Protein AF-A0A5D2DQH9-F1 (afdb_monomer)

Nearest PDB structures (foldseek):
  6ezn-assembly1_H  TM=4.358E-01  e=4.712E+00  Saccharomyces cerevisiae S288C

Sequence (67 aa):
MLNFPAVDMKEKKTISPLRRILVNCTAQANEYGACVAAKVPEVERDMCLKEFLALKTCMQNTLRGKV

InterPro domains:
  IPR034595 NADH dehydrogenase [ubiquinone] 1 alpha subcomplex assembly factor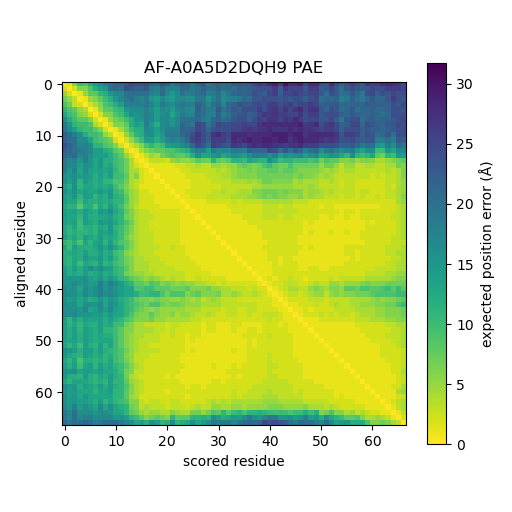 8 [PTHR34561] (9-66)

Mean predicted aligned error: 8.18 Å

Structure (mmCIF, N/CA/C/O backbone):
data_AF-A0A5D2DQH9-F1
#
_entry.id   AF-A0A5D2DQH9-F1
#
loop_
_atom_site.group_PDB
_atom_site.id
_atom_site.type_symbol
_atom_site.label_atom_id
_atom_site.label_alt_id
_atom_site.label_comp_id
_atom_site.label_asym_id
_atom_site.label_entity_id
_atom_site.label_seq_id
_atom_site.pdbx_PDB_ins_code
_atom_site.Cartn_x
_atom_site.Cartn_y
_atom_site.Cartn_z
_atom_site.occupancy
_atom_site.B_iso_or_equiv
_atom_site.auth_seq_id
_atom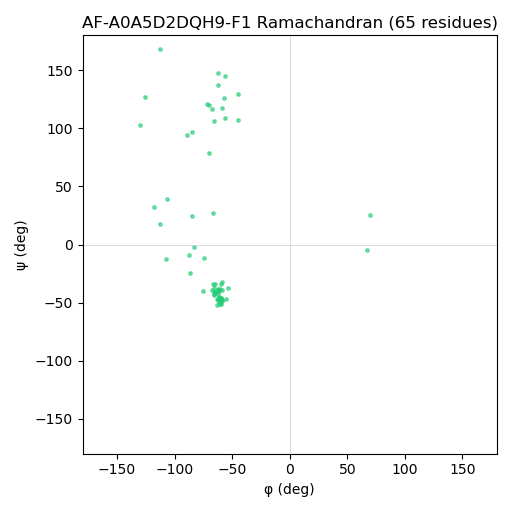_site.auth_comp_id
_atom_site.auth_asym_id
_atom_site.auth_atom_id
_atom_site.pdbx_PDB_model_num
ATOM 1 N N .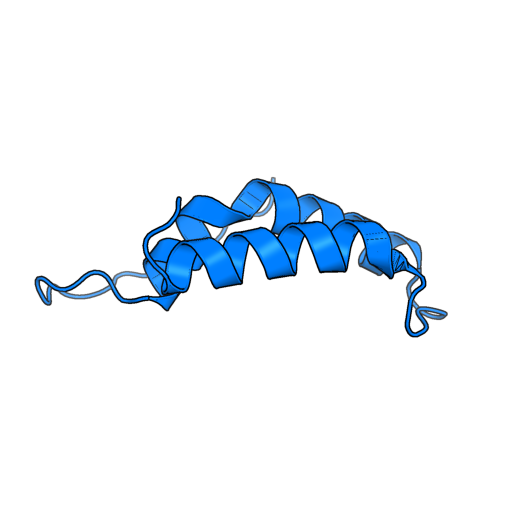 MET A 1 1 ? 1.725 -18.490 -3.627 1.00 34.75 1 MET A N 1
ATOM 2 C CA . MET A 1 1 ? 1.162 -17.935 -2.376 1.00 34.75 1 MET A CA 1
ATOM 3 C C . MET A 1 1 ? 2.293 -17.908 -1.363 1.00 34.75 1 MET A C 1
ATOM 5 O O . MET A 1 1 ? 2.820 -18.971 -1.063 1.00 34.75 1 MET A O 1
ATOM 9 N N . LEU A 1 2 ? 2.774 -16.732 -0.954 1.00 42.22 2 LEU A N 1
ATOM 10 C CA . LEU A 1 2 ? 3.900 -16.649 -0.018 1.00 42.22 2 LEU A CA 1
ATOM 11 C C . LEU A 1 2 ? 3.455 -17.173 1.353 1.00 42.22 2 LEU A C 1
ATOM 13 O O . LEU A 1 2 ? 2.532 -16.635 1.958 1.00 42.22 2 LEU A O 1
ATOM 17 N N . ASN A 1 3 ? 4.087 -18.259 1.794 1.00 39.75 3 ASN A N 1
ATOM 18 C CA . ASN A 1 3 ? 3.804 -18.929 3.055 1.00 39.75 3 ASN A CA 1
ATOM 19 C C . ASN A 1 3 ? 4.600 -18.226 4.163 1.00 39.75 3 ASN A C 1
ATOM 21 O O . ASN A 1 3 ? 5.798 -18.461 4.315 1.00 39.75 3 ASN A O 1
ATOM 25 N N . PHE A 1 4 ? 3.958 -17.305 4.885 1.00 49.22 4 PHE A N 1
ATOM 26 C CA . PHE A 1 4 ? 4.557 -16.706 6.075 1.00 49.22 4 PHE A CA 1
ATOM 27 C C . PHE A 1 4 ? 4.573 -17.761 7.189 1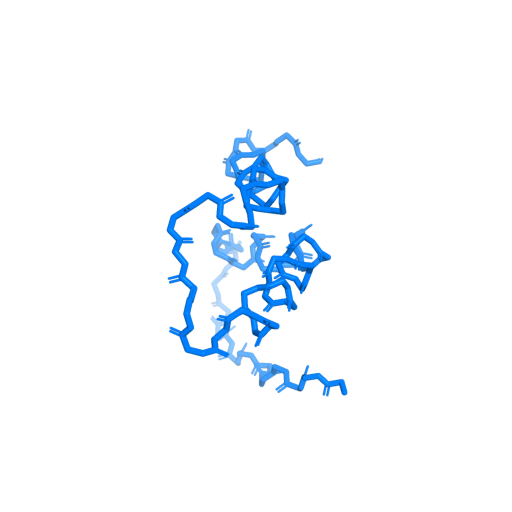.00 49.22 4 PHE A C 1
ATOM 29 O O . PHE A 1 4 ? 3.500 -18.251 7.548 1.00 49.22 4 PHE A O 1
ATOM 36 N N . PRO A 1 5 ? 5.744 -18.125 7.749 1.00 47.38 5 PRO A N 1
ATOM 37 C CA . PRO A 1 5 ? 5.791 -19.044 8.876 1.00 47.38 5 PRO A CA 1
ATOM 38 C C . PRO A 1 5 ? 4.953 -18.458 10.014 1.00 47.38 5 PRO A C 1
ATOM 40 O O . PRO A 1 5 ? 5.135 -17.300 10.401 1.00 47.38 5 PRO A O 1
ATOM 43 N N . ALA A 1 6 ? 4.004 -19.250 10.518 1.00 50.25 6 ALA A N 1
ATOM 44 C CA . ALA A 1 6 ? 3.230 -18.902 11.695 1.00 50.25 6 ALA A CA 1
ATOM 45 C C . ALA A 1 6 ? 4.216 -18.642 12.840 1.00 50.25 6 ALA A C 1
ATOM 47 O O . ALA A 1 6 ? 4.899 -19.545 13.313 1.00 50.25 6 ALA A O 1
ATOM 48 N N . VAL A 1 7 ? 4.352 -17.373 13.222 1.00 55.53 7 VAL A N 1
ATOM 49 C CA . VAL A 1 7 ? 5.223 -16.960 14.319 1.00 55.53 7 VAL A CA 1
ATOM 50 C C . VAL A 1 7 ? 4.631 -17.556 15.594 1.00 55.53 7 VAL A C 1
ATOM 52 O O . VAL A 1 7 ? 3.576 -17.107 16.053 1.00 55.53 7 VAL A O 1
ATOM 55 N N . ASP A 1 8 ? 5.279 -18.590 16.128 1.00 52.53 8 ASP A N 1
ATOM 56 C CA . ASP A 1 8 ? 4.900 -19.270 17.367 1.00 52.53 8 ASP A CA 1
ATOM 57 C C . ASP A 1 8 ? 5.185 -18.332 18.555 1.00 52.53 8 ASP A C 1
ATOM 59 O O . ASP A 1 8 ? 6.235 -18.341 19.200 1.00 52.53 8 ASP A O 1
ATOM 63 N N . MET A 1 9 ? 4.275 -17.376 18.750 1.00 58.34 9 MET A N 1
ATOM 64 C CA . MET A 1 9 ? 4.393 -16.320 19.745 1.00 58.34 9 MET A CA 1
ATOM 65 C C . MET A 1 9 ? 3.776 -16.812 21.052 1.00 58.34 9 MET A C 1
ATOM 67 O O . MET A 1 9 ? 2.567 -16.691 21.259 1.00 58.34 9 MET A O 1
ATOM 71 N N . LYS A 1 10 ? 4.630 -17.357 21.928 1.00 51.81 10 LYS A N 1
ATOM 72 C CA . LYS A 1 10 ? 4.295 -17.721 23.311 1.00 51.81 10 LYS A CA 1
ATOM 73 C C . LYS A 1 10 ? 3.498 -16.607 23.998 1.00 51.81 10 LYS A C 1
ATOM 75 O O . LYS A 1 10 ? 3.872 -15.434 23.989 1.00 51.81 10 LYS A O 1
ATOM 80 N N . GLU A 1 11 ? 2.388 -17.035 24.581 1.00 55.19 11 GLU A N 1
ATOM 81 C CA . GLU A 1 11 ? 1.309 -16.268 25.186 1.00 55.19 11 GLU A CA 1
ATOM 82 C C . GLU A 1 11 ? 1.790 -15.120 26.097 1.00 55.19 11 GLU A C 1
ATOM 84 O O . GLU A 1 11 ? 2.249 -15.312 27.220 1.00 55.19 11 GLU A O 1
ATOM 89 N N . LYS A 1 12 ? 1.636 -13.884 25.612 1.00 51.41 12 LYS A N 1
ATOM 90 C CA . LYS A 1 12 ? 1.377 -12.707 26.447 1.00 51.41 12 LYS A CA 1
ATOM 91 C C . LYS A 1 12 ? 0.122 -12.057 25.880 1.00 51.41 12 LYS A C 1
ATOM 93 O O . LYS A 1 12 ? 0.050 -11.807 24.679 1.00 51.41 12 LYS A O 1
ATOM 98 N N . LYS A 1 13 ? -0.873 -11.816 26.736 1.00 57.66 13 LYS A N 1
ATOM 99 C CA . LYS A 1 13 ? -2.263 -11.404 26.435 1.00 57.66 13 LYS A CA 1
ATOM 100 C C . LYS A 1 13 ? -2.411 -9.997 25.815 1.00 57.66 13 LYS A C 1
ATOM 102 O O . LYS A 1 13 ? -3.450 -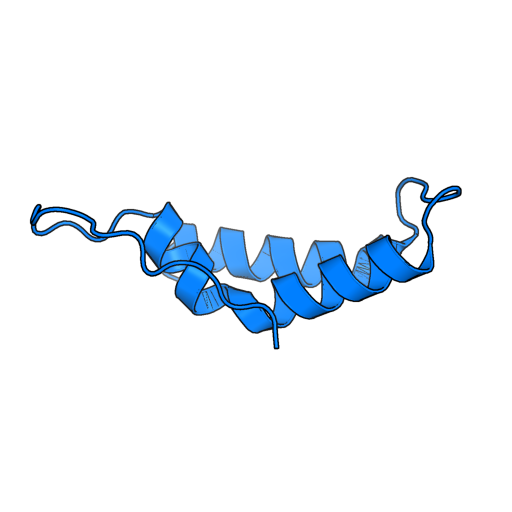9.359 25.951 1.00 57.66 13 LYS A O 1
ATOM 107 N N . THR A 1 14 ? -1.384 -9.518 25.117 1.00 59.75 14 THR A N 1
ATOM 108 C CA . THR A 1 14 ? -1.321 -8.214 24.463 1.00 59.75 14 THR A CA 1
ATOM 109 C C . THR A 1 14 ? -0.856 -8.432 23.029 1.00 59.75 14 THR A C 1
ATOM 111 O O . THR A 1 14 ? 0.320 -8.680 22.770 1.00 59.75 14 THR A O 1
ATOM 114 N N . ILE A 1 15 ? -1.789 -8.369 22.078 1.00 70.94 15 ILE A N 1
ATOM 115 C CA . ILE A 1 15 ? -1.463 -8.412 20.649 1.00 70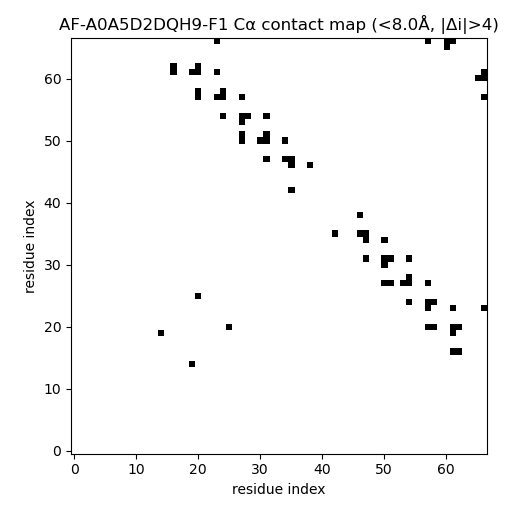.94 15 ILE A CA 1
ATOM 116 C C . ILE A 1 15 ? -0.531 -7.234 20.354 1.00 70.94 15 ILE A C 1
ATOM 118 O O . ILE A 1 15 ? -0.927 -6.080 20.531 1.00 70.94 15 ILE A O 1
ATOM 122 N N . SER A 1 16 ? 0.698 -7.524 19.919 1.00 85.00 16 SER A N 1
ATOM 123 C CA . SER A 1 16 ? 1.668 -6.477 19.613 1.00 85.00 16 SER A CA 1
ATOM 124 C C . SER A 1 16 ? 1.162 -5.590 18.464 1.00 85.00 16 SER A C 1
ATOM 126 O O . SER A 1 16 ? 0.484 -6.085 17.556 1.00 85.00 16 SER A O 1
ATOM 128 N N . PRO A 1 17 ? 1.502 -4.288 18.455 1.00 83.25 17 PRO A N 1
ATOM 129 C CA . PRO A 1 17 ? 1.146 -3.388 17.356 1.00 83.25 17 PRO A CA 1
ATOM 130 C C . PRO A 1 17 ? 1.594 -3.923 15.990 1.00 83.25 17 PRO A C 1
ATOM 132 O O . PRO A 1 17 ? 0.849 -3.842 15.018 1.00 83.25 17 PRO A O 1
ATOM 135 N N . LEU A 1 18 ? 2.766 -4.566 15.946 1.00 84.31 18 LEU A N 1
ATOM 136 C CA . LEU A 1 18 ? 3.289 -5.253 14.764 1.00 84.31 18 LEU A CA 1
ATOM 137 C C . LEU A 1 18 ? 2.355 -6.366 14.280 1.00 84.31 18 LEU A C 1
ATOM 139 O O . LEU A 1 18 ? 2.037 -6.416 13.096 1.00 84.31 18 LEU A O 1
ATOM 143 N N . ARG A 1 19 ? 1.863 -7.225 15.183 1.00 87.00 19 ARG A N 1
ATOM 144 C CA . ARG A 1 19 ? 0.934 -8.304 14.814 1.00 87.00 19 ARG A CA 1
ATOM 145 C C . ARG A 1 19 ? -0.372 -7.743 14.247 1.00 87.00 19 ARG A C 1
ATOM 147 O O . ARG A 1 19 ? -0.869 -8.279 13.266 1.00 87.00 19 ARG A O 1
ATOM 154 N N . ARG A 1 20 ? -0.897 -6.646 14.813 1.00 87.69 20 ARG A N 1
ATOM 155 C CA . ARG A 1 20 ? -2.098 -5.970 14.279 1.00 87.69 20 ARG A CA 1
ATOM 156 C C . ARG A 1 20 ? -1.863 -5.423 12.875 1.00 87.69 20 ARG A C 1
ATOM 158 O O . ARG A 1 20 ? -2.683 -5.652 11.999 1.00 87.69 20 ARG A O 1
ATOM 165 N N . ILE A 1 21 ? -0.739 -4.741 12.654 1.00 89.94 21 ILE A N 1
ATOM 166 C CA . ILE A 1 21 ? -0.382 -4.206 11.334 1.00 89.94 21 ILE A CA 1
ATOM 167 C C . ILE A 1 21 ? -0.290 -5.326 10.295 1.00 89.94 21 ILE A C 1
ATOM 169 O O . ILE A 1 21 ? -0.871 -5.206 9.221 1.00 89.94 21 ILE A O 1
ATOM 173 N N . LEU A 1 22 ? 0.418 -6.413 10.616 1.00 86.81 22 LEU A N 1
ATOM 174 C CA . LEU A 1 22 ? 0.628 -7.519 9.680 1.00 86.81 22 LEU A CA 1
ATOM 175 C C . LEU A 1 22 ? -0.685 -8.172 9.242 1.00 86.81 22 LEU A C 1
ATOM 177 O O . LEU A 1 22 ? -0.815 -8.514 8.071 1.00 86.81 22 LEU A O 1
ATOM 181 N N . VAL A 1 23 ? -1.645 -8.313 10.161 1.00 89.62 23 VAL A N 1
ATOM 182 C CA . VAL A 1 23 ? -2.966 -8.895 9.874 1.00 89.62 23 VAL A CA 1
ATOM 183 C C . VAL A 1 23 ? -3.868 -7.916 9.116 1.00 89.62 23 VAL A C 1
ATOM 185 O O . VAL A 1 23 ? -4.569 -8.324 8.198 1.00 89.62 23 VAL A O 1
ATOM 188 N N . ASN A 1 24 ? -3.848 -6.628 9.468 1.00 92.88 24 ASN A N 1
ATOM 189 C CA . ASN A 1 24 ? -4.800 -5.656 8.921 1.00 92.88 24 ASN A CA 1
ATOM 190 C C . ASN A 1 24 ? -4.358 -5.035 7.590 1.00 92.88 24 ASN A C 1
ATOM 192 O O . ASN A 1 24 ? -5.201 -4.576 6.826 1.00 92.88 24 ASN A O 1
ATOM 196 N N . CYS A 1 25 ? -3.052 -4.999 7.309 1.00 96.19 25 CYS A N 1
ATOM 197 C CA . CYS A 1 25 ? -2.499 -4.293 6.151 1.00 96.19 25 CYS A CA 1
ATOM 198 C C . CYS A 1 25 ? -1.895 -5.223 5.087 1.00 96.19 25 CYS A C 1
ATOM 200 O O . CYS A 1 25 ? -1.099 -4.777 4.259 1.00 96.19 25 CYS A O 1
ATOM 202 N N . THR A 1 26 ? -2.230 -6.520 5.108 1.00 95.12 26 THR A N 1
ATOM 203 C CA . THR A 1 26 ? -1.635 -7.519 4.201 1.00 95.12 26 THR A CA 1
ATOM 204 C C . THR A 1 26 ? -1.927 -7.221 2.728 1.00 95.12 26 THR A C 1
ATOM 206 O O . THR A 1 26 ? -1.051 -7.401 1.887 1.00 95.12 26 THR A O 1
ATOM 209 N N . ALA A 1 27 ? -3.132 -6.743 2.399 1.00 96.25 27 ALA A N 1
ATOM 210 C CA . ALA A 1 27 ? -3.515 -6.443 1.018 1.00 96.25 27 ALA A CA 1
ATOM 211 C C . ALA A 1 27 ? -2.643 -5.326 0.420 1.00 96.25 27 ALA A C 1
ATOM 213 O 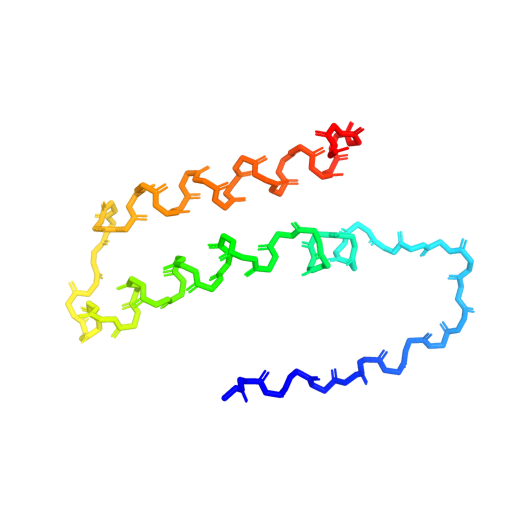O . ALA A 1 27 ? -1.989 -5.525 -0.601 1.00 96.25 27 ALA A O 1
ATOM 214 N N . GLN A 1 28 ? -2.539 -4.197 1.124 1.00 97.12 28 GLN A N 1
ATOM 215 C CA . GLN A 1 28 ? -1.725 -3.053 0.712 1.00 97.12 28 GLN A CA 1
ATOM 216 C C . GLN A 1 28 ? -0.231 -3.405 0.705 1.00 97.12 28 GLN A C 1
ATOM 218 O O . GLN A 1 28 ? 0.524 -2.910 -0.130 1.00 97.12 28 GLN A O 1
ATOM 223 N N . ALA A 1 29 ? 0.209 -4.274 1.624 1.00 95.81 29 ALA A N 1
ATOM 224 C CA . ALA A 1 29 ? 1.589 -4.746 1.665 1.00 95.81 29 ALA A CA 1
ATOM 225 C C . ALA A 1 29 ? 1.933 -5.597 0.436 1.00 95.81 29 ALA A C 1
ATOM 227 O O . ALA A 1 29 ? 3.011 -5.433 -0.133 1.00 95.81 29 ALA A O 1
ATOM 228 N N . ASN A 1 30 ? 1.012 -6.464 0.003 1.00 96.56 30 ASN A N 1
ATOM 229 C CA . ASN A 1 30 ? 1.180 -7.267 -1.206 1.00 96.56 30 ASN A CA 1
ATOM 230 C C . ASN A 1 30 ? 1.209 -6.400 -2.467 1.00 96.56 30 ASN A C 1
ATOM 232 O O . ASN A 1 30 ? 2.068 -6.613 -3.316 1.00 96.56 30 ASN A O 1
ATOM 236 N N . GLU A 1 31 ? 0.319 -5.413 -2.584 1.00 98.00 31 GLU A N 1
ATOM 237 C CA . GLU A 1 31 ? 0.301 -4.492 -3.729 1.00 98.00 31 GLU A CA 1
ATOM 238 C C . GLU A 1 31 ? 1.601 -3.686 -3.828 1.00 98.00 31 GLU A C 1
ATOM 240 O O . GLU A 1 31 ? 2.232 -3.644 -4.886 1.00 98.00 31 GLU A O 1
ATOM 245 N N . TYR A 1 32 ? 2.058 -3.117 -2.708 1.00 97.69 32 TYR A N 1
ATOM 246 C CA . TYR A 1 32 ? 3.329 -2.398 -2.658 1.00 97.69 32 TYR A CA 1
ATOM 247 C C . TYR A 1 32 ? 4.516 -3.309 -2.991 1.00 97.69 32 TYR A C 1
ATOM 249 O O . TYR A 1 32 ? 5.356 -2.953 -3.818 1.00 97.69 32 TYR A O 1
ATOM 257 N N . GLY A 1 33 ? 4.566 -4.506 -2.399 1.00 96.06 33 GLY A N 1
ATOM 258 C CA . GLY A 1 33 ? 5.617 -5.485 -2.667 1.00 96.06 33 GLY A CA 1
ATOM 259 C C . GLY A 1 33 ? 5.657 -5.932 -4.130 1.00 96.06 33 GLY A C 1
ATOM 260 O O . GLY A 1 33 ? 6.739 -6.032 -4.703 1.00 96.06 33 GLY A O 1
ATOM 261 N N . ALA A 1 34 ? 4.495 -6.140 -4.755 1.00 97.62 34 ALA A N 1
ATOM 262 C CA . ALA A 1 34 ? 4.391 -6.494 -6.167 1.00 97.62 34 ALA A CA 1
ATOM 263 C C . ALA A 1 34 ? 4.880 -5.361 -7.080 1.00 97.62 34 ALA A C 1
ATOM 265 O O . ALA A 1 34 ? 5.625 -5.625 -8.024 1.00 97.62 34 ALA A O 1
ATOM 266 N N . CYS A 1 35 ? 4.521 -4.108 -6.776 1.00 97.88 35 CYS A N 1
ATOM 267 C CA . CYS A 1 35 ? 5.024 -2.956 -7.520 1.00 97.88 35 CYS A CA 1
ATOM 268 C C . CYS A 1 35 ? 6.553 -2.873 -7.441 1.00 97.88 35 CYS A C 1
ATOM 270 O O . CYS A 1 35 ? 7.211 -2.820 -8.476 1.00 97.88 35 CYS A O 1
ATOM 272 N N . VAL A 1 36 ? 7.130 -2.937 -6.234 1.00 97.56 36 VAL A N 1
ATOM 273 C CA . VAL A 1 36 ? 8.589 -2.870 -6.041 1.00 97.56 36 VAL A CA 1
ATOM 274 C C . VAL A 1 36 ? 9.289 -4.009 -6.779 1.00 97.56 36 VAL A C 1
ATOM 276 O O . VAL A 1 36 ? 10.253 -3.763 -7.500 1.00 97.56 36 VAL A O 1
ATOM 279 N N . ALA A 1 37 ? 8.784 -5.241 -6.659 1.00 97.06 37 ALA A N 1
ATOM 280 C CA . ALA A 1 37 ? 9.366 -6.409 -7.317 1.00 97.06 37 ALA A CA 1
ATOM 281 C C . ALA A 1 37 ? 9.402 -6.272 -8.847 1.00 97.06 37 ALA A C 1
ATOM 283 O O . ALA A 1 37 ? 10.359 -6.718 -9.473 1.00 97.06 37 ALA A O 1
ATOM 284 N N . ALA A 1 38 ? 8.405 -5.613 -9.443 1.00 96.88 38 ALA A N 1
ATOM 285 C CA . ALA A 1 38 ? 8.359 -5.350 -10.879 1.00 96.88 38 ALA A CA 1
ATOM 286 C C . ALA A 1 38 ? 9.327 -4.245 -11.348 1.00 96.88 38 ALA A C 1
ATOM 288 O O . ALA A 1 38 ? 9.493 -4.068 -12.553 1.00 96.88 38 ALA A O 1
ATOM 289 N N . LYS A 1 39 ? 9.924 -3.472 -10.427 1.00 93.81 39 LYS A N 1
ATOM 290 C CA . LYS A 1 39 ? 10.849 -2.364 -10.731 1.00 93.81 39 LYS A CA 1
ATOM 291 C C . LYS A 1 39 ? 12.308 -2.670 -10.405 1.00 93.81 39 LYS A C 1
ATOM 293 O O . LYS A 1 39 ? 13.181 -1.924 -10.823 1.00 93.81 39 LYS A O 1
ATOM 298 N N . VAL A 1 40 ? 12.595 -3.747 -9.676 1.00 92.19 40 VAL A N 1
ATOM 299 C CA . VAL A 1 40 ? 13.973 -4.202 -9.433 1.00 92.19 40 VAL A CA 1
ATOM 300 C C . VAL A 1 40 ? 14.633 -4.582 -10.771 1.00 92.19 40 VAL A C 1
ATOM 302 O O . VAL A 1 40 ? 13.994 -5.264 -11.571 1.00 92.19 40 VAL A O 1
ATOM 305 N N . PRO A 1 41 ? 15.907 -4.209 -11.017 1.00 92.56 41 PRO A N 1
ATOM 306 C CA . PRO A 1 41 ? 16.852 -3.539 -10.109 1.00 92.56 41 PRO A CA 1
ATOM 307 C C . PRO A 1 41 ? 16.785 -2.004 -10.109 1.00 92.56 41 PRO A C 1
ATOM 309 O O . PRO A 1 41 ? 17.388 -1.378 -9.245 1.00 92.56 41 PRO A O 1
ATOM 312 N N . GLU A 1 42 ? 16.044 -1.402 -11.031 1.00 94.44 42 GLU A N 1
ATOM 313 C CA . GLU A 1 42 ? 15.975 0.046 -11.270 1.00 94.44 42 GLU A CA 1
ATOM 314 C C . GLU A 1 42 ? 14.958 0.760 -10.362 1.00 94.44 42 GLU A C 1
ATOM 316 O O . GLU A 1 42 ? 14.428 1.810 -10.714 1.00 94.44 42 GLU A O 1
ATOM 321 N N . VAL A 1 43 ? 14.634 0.192 -9.197 1.00 93.62 43 VAL A N 1
ATOM 322 C CA . VAL A 1 43 ? 13.616 0.773 -8.318 1.00 93.62 43 VAL A CA 1
ATOM 323 C C . VAL A 1 43 ? 14.125 2.070 -7.691 1.00 93.62 43 VAL A C 1
ATOM 325 O O . VAL A 1 43 ? 15.103 2.087 -6.944 1.00 93.62 43 VAL A O 1
ATOM 328 N N . GLU A 1 44 ? 13.415 3.161 -7.952 1.00 94.19 44 GLU A N 1
ATOM 329 C CA . GLU A 1 44 ? 13.706 4.478 -7.394 1.00 94.19 44 GLU A CA 1
ATOM 330 C C . GLU A 1 44 ? 12.609 4.940 -6.431 1.00 94.19 44 GLU A C 1
ATOM 332 O O . GLU A 1 44 ? 11.518 4.362 -6.334 1.00 94.19 44 GLU A O 1
ATOM 337 N N . ARG A 1 45 ? 12.904 6.017 -5.693 1.00 92.81 45 ARG A N 1
ATOM 338 C CA . ARG A 1 45 ? 11.894 6.676 -4.861 1.00 92.81 45 ARG A CA 1
ATOM 339 C C . ARG A 1 45 ? 10.707 7.091 -5.727 1.00 92.81 45 ARG A C 1
ATOM 341 O O . ARG A 1 45 ? 10.853 7.449 -6.887 1.00 92.81 45 ARG A O 1
ATOM 348 N N . ASP A 1 46 ? 9.528 7.011 -5.129 1.00 94.69 46 ASP A N 1
ATOM 349 C CA . ASP A 1 46 ? 8.247 7.402 -5.716 1.00 94.69 46 ASP A CA 1
ATOM 350 C C . ASP A 1 46 ? 7.726 6.559 -6.899 1.00 94.69 46 ASP A C 1
ATOM 352 O O . ASP A 1 46 ? 6.561 6.704 -7.269 1.00 94.69 46 ASP A O 1
ATOM 356 N N . MET A 1 47 ? 8.485 5.582 -7.413 1.00 96.75 47 MET A N 1
ATOM 357 C CA . MET A 1 47 ? 8.001 4.669 -8.466 1.00 96.75 47 MET A CA 1
ATOM 358 C C . MET A 1 47 ? 6.753 3.864 -8.066 1.00 96.75 47 MET A C 1
ATOM 360 O O . MET A 1 47 ? 5.911 3.570 -8.911 1.00 96.75 47 MET A O 1
ATOM 364 N N . CYS A 1 48 ? 6.634 3.526 -6.780 1.00 97.62 48 CYS A N 1
ATOM 365 C CA . CYS A 1 48 ? 5.491 2.826 -6.180 1.00 97.62 48 CYS A CA 1
ATOM 366 C C . CYS A 1 48 ? 4.805 3.698 -5.117 1.00 97.62 48 CYS A C 1
ATOM 368 O O . CYS A 1 48 ? 4.352 3.208 -4.078 1.00 97.62 48 CYS A O 1
ATOM 370 N N . LEU A 1 49 ? 4.814 5.026 -5.318 1.00 97.94 49 LEU A N 1
ATOM 371 C CA . LEU A 1 49 ? 4.325 5.990 -4.328 1.00 97.94 49 LEU A CA 1
ATOM 372 C C . LEU A 1 49 ? 2.860 5.744 -3.966 1.00 97.94 49 LEU A C 1
ATOM 374 O O . LEU A 1 49 ? 2.484 5.853 -2.801 1.00 97.94 49 LEU A O 1
ATOM 378 N N . LYS A 1 50 ? 2.029 5.398 -4.950 1.00 98.06 50 LYS A N 1
ATOM 379 C CA . LYS A 1 50 ? 0.597 5.165 -4.747 1.00 98.06 50 LYS A CA 1
ATOM 380 C C . LYS A 1 50 ? 0.358 4.016 -3.764 1.00 98.06 50 LYS A C 1
ATOM 382 O O . LYS A 1 50 ? -0.362 4.184 -2.779 1.00 98.06 50 LYS A O 1
ATOM 387 N N . GLU A 1 51 ? 0.992 2.876 -4.005 1.00 98.19 51 GLU A N 1
ATOM 388 C CA . GLU A 1 51 ? 0.890 1.672 -3.184 1.00 98.19 51 GLU A CA 1
ATOM 389 C C . GLU A 1 51 ? 1.525 1.910 -1.809 1.00 98.19 51 GLU A C 1
ATOM 391 O O . GLU A 1 51 ? 0.966 1.531 -0.777 1.00 98.19 51 GLU A O 1
ATOM 396 N N . PHE A 1 52 ? 2.652 2.627 -1.773 1.00 97.81 52 PHE A N 1
ATOM 397 C CA . PHE A 1 52 ? 3.305 3.024 -0.531 1.00 97.81 52 PHE A CA 1
ATOM 398 C C . PHE A 1 52 ? 2.396 3.887 0.352 1.00 97.81 52 PHE A C 1
ATOM 400 O O . PHE A 1 52 ? 2.289 3.644 1.555 1.00 97.81 52 PHE A O 1
ATOM 407 N N . LEU A 1 53 ? 1.720 4.887 -0.220 1.00 98.12 53 LEU A N 1
ATOM 408 C CA . LEU A 1 53 ? 0.807 5.760 0.520 1.00 98.12 53 LEU A CA 1
ATOM 409 C C . LEU A 1 53 ? -0.412 4.998 1.047 1.00 98.12 53 LEU A C 1
ATOM 411 O O . LEU A 1 53 ? -0.835 5.247 2.181 1.00 98.12 53 LEU A O 1
ATOM 415 N N . ALA A 1 54 ? -0.942 4.045 0.275 1.00 97.81 54 ALA A N 1
ATOM 416 C CA . ALA A 1 54 ? -2.019 3.167 0.724 1.00 97.81 54 ALA A CA 1
ATOM 417 C C . ALA A 1 54 ? -1.573 2.304 1.919 1.00 97.81 54 ALA A C 1
ATOM 419 O O . ALA A 1 54 ? -2.241 2.279 2.959 1.00 97.81 54 ALA A O 1
ATOM 420 N N . LEU A 1 55 ? -0.399 1.673 1.817 1.00 96.94 55 LEU A N 1
ATOM 421 C CA . LEU A 1 55 ? 0.182 0.867 2.889 1.00 96.94 55 LEU A CA 1
ATOM 422 C C . LEU A 1 55 ? 0.457 1.702 4.145 1.00 96.94 55 LEU A C 1
ATOM 424 O O . LEU A 1 55 ? 0.025 1.342 5.242 1.00 96.94 55 LEU A O 1
ATOM 428 N N . LYS A 1 56 ? 1.115 2.854 3.989 1.00 96.38 56 LYS A N 1
ATOM 429 C CA . LYS A 1 56 ? 1.403 3.796 5.077 1.00 96.38 56 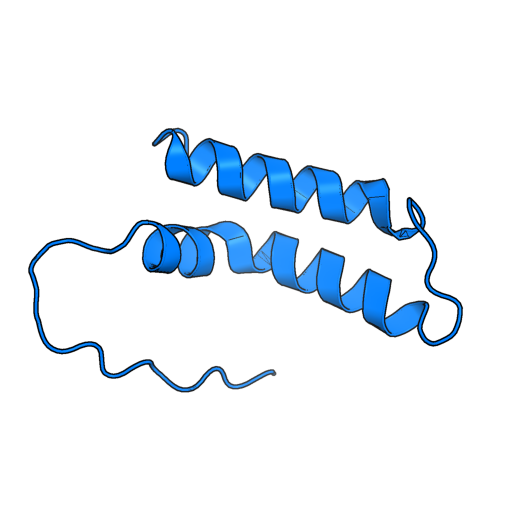LYS A CA 1
ATOM 430 C C . LYS A 1 56 ? 0.128 4.222 5.7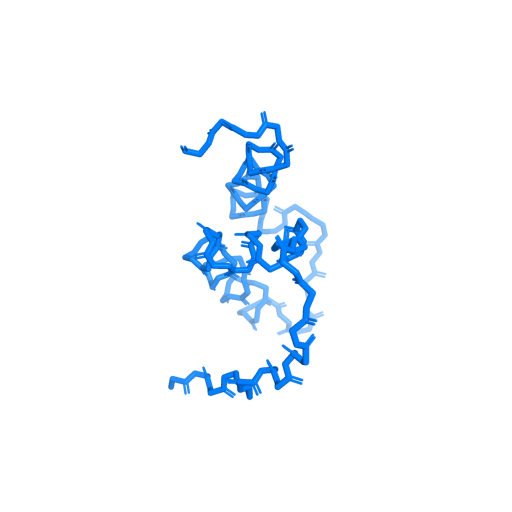98 1.00 96.38 56 LYS A C 1
ATOM 432 O O . LYS A 1 56 ? 0.096 4.208 7.028 1.00 96.38 56 LYS A O 1
ATOM 437 N N . THR A 1 57 ? -0.913 4.579 5.049 1.00 97.38 57 THR A N 1
ATOM 438 C CA . THR A 1 57 ? -2.207 4.981 5.616 1.00 97.38 57 THR A CA 1
ATOM 439 C C . THR A 1 57 ? -2.808 3.855 6.454 1.00 97.38 57 THR A C 1
ATOM 441 O O . THR A 1 57 ? -3.185 4.093 7.602 1.00 97.38 57 THR A O 1
ATOM 444 N N . CYS A 1 58 ? -2.813 2.617 5.946 1.00 97.06 58 CYS A N 1
ATOM 445 C CA . CYS A 1 58 ? -3.300 1.462 6.704 1.00 97.06 58 CYS A CA 1
ATOM 446 C C . CYS A 1 58 ? -2.519 1.249 8.010 1.00 97.06 58 CYS A C 1
ATOM 448 O O . CYS A 1 58 ? -3.115 1.110 9.083 1.00 97.06 58 CYS A O 1
ATOM 450 N N . MET A 1 59 ? -1.183 1.271 7.947 1.00 94.69 59 MET A N 1
ATOM 451 C CA . MET A 1 59 ? -0.337 1.072 9.128 1.00 94.69 59 MET A CA 1
ATOM 452 C C . MET A 1 59 ? -0.578 2.159 10.180 1.00 94.69 59 MET A C 1
ATOM 454 O O . MET A 1 59 ? -0.745 1.860 11.363 1.00 94.69 59 MET A O 1
ATOM 458 N N . GLN A 1 60 ? -0.641 3.424 9.757 1.00 95.06 60 GLN A N 1
ATOM 459 C CA . GLN A 1 60 ? -0.877 4.555 10.654 1.00 95.06 60 GLN A CA 1
ATOM 460 C C . GLN A 1 60 ? -2.267 4.505 11.292 1.00 95.06 60 GLN A C 1
ATOM 462 O O . GLN A 1 60 ? -2.394 4.767 12.490 1.00 95.06 60 GLN A O 1
ATOM 467 N N . ASN A 1 61 ? -3.296 4.135 10.530 1.00 94.88 61 ASN A N 1
ATOM 468 C CA . ASN A 1 61 ? -4.642 3.931 11.060 1.00 94.88 61 ASN A CA 1
ATOM 469 C C . ASN A 1 61 ? -4.669 2.772 12.061 1.00 94.88 61 ASN A C 1
ATOM 471 O O . ASN A 1 61 ? -5.231 2.920 13.144 1.00 94.88 61 ASN A O 1
ATOM 475 N N . THR A 1 62 ? -3.955 1.680 11.776 1.00 92.88 62 THR A N 1
ATOM 476 C CA . THR A 1 62 ? -3.837 0.528 12.682 1.00 92.88 62 THR A CA 1
ATOM 477 C C . THR A 1 62 ? -3.172 0.864 14.004 1.00 92.88 62 THR A C 1
ATOM 479 O O . THR A 1 62 ? -3.671 0.473 15.060 1.00 92.88 62 THR A O 1
ATOM 482 N N . LEU A 1 63 ? -2.100 1.652 13.980 1.00 90.19 63 LEU A N 1
ATOM 483 C CA . LEU A 1 63 ? -1.445 2.120 15.203 1.00 90.19 63 LEU A CA 1
ATOM 484 C C . LEU A 1 63 ? -2.325 3.072 16.016 1.00 90.19 63 LEU A C 1
ATOM 486 O O . LEU A 1 63 ? -2.274 3.062 17.242 1.00 90.19 63 LEU A O 1
ATOM 490 N N . ARG A 1 64 ? -3.142 3.880 15.337 1.00 89.94 64 ARG A N 1
ATOM 491 C CA . ARG A 1 64 ? -4.070 4.833 15.960 1.00 89.94 64 ARG A CA 1
ATOM 492 C C . ARG A 1 64 ? -5.399 4.203 16.393 1.00 89.94 64 ARG A C 1
ATOM 494 O O . ARG A 1 64 ? -6.228 4.919 16.941 1.00 89.94 64 ARG A O 1
ATOM 501 N N . GLY A 1 65 ? -5.618 2.910 16.135 1.00 82.88 65 GLY A N 1
ATOM 502 C CA . GLY A 1 65 ? -6.886 2.230 16.426 1.00 82.88 65 GLY A CA 1
ATOM 503 C C . GLY A 1 65 ? -8.055 2.665 15.533 1.00 82.88 65 GLY A C 1
ATOM 504 O O . GLY A 1 65 ? -9.199 2.582 15.958 1.00 82.88 65 GLY A O 1
ATOM 505 N N . LYS A 1 66 ? -7.771 3.158 14.322 1.00 73.50 66 LYS A N 1
ATOM 506 C CA . LYS A 1 66 ? -8.741 3.642 13.322 1.00 73.50 66 LYS A CA 1
ATOM 507 C C . LYS A 1 66 ? -8.900 2.656 12.151 1.00 73.50 66 LYS A C 1
ATOM 509 O O . LYS A 1 66 ? -8.893 3.090 11.000 1.00 73.50 66 LYS A O 1
ATOM 514 N N . VAL A 1 67 ? -8.909 1.353 12.444 1.00 60.47 67 VAL A N 1
ATOM 515 C CA . VAL A 1 67 ? -9.051 0.272 11.443 1.00 60.47 67 VAL A CA 1
ATOM 516 C C . VAL A 1 67 ? -10.506 -0.104 11.297 1.00 60.47 67 VAL A C 1
ATOM 518 O O . VAL A 1 67 ? -11.145 -0.256 12.360 1.00 60.47 67 VAL A O 1
#

Radius of gyration: 14.13 Å; Cα contacts (8 Å, |Δi|>4): 36; chains: 1; bounding box: 26×27×38 Å

pLDDT: mean 83.76, std 18.63, range [34.75, 98.19]

Secondary structure (DSSP, 8-state):
------------SS--HHHHHHHHSHHHHHHHHHHHHTTTTS--TTTTHHHHHHHHHHHHHHHTT--

Organism: Gossypium darwinii (NCBI:txid34276)

Foldseek 3Di:
DDDDPPPPDPDDPDCDLVNQLCVFLVVLVVLLVVQQVVCPPPDDPPSSVVSVVSSVVRSVCSVVVND

Solvent-accessible surface area (backbone atoms only — not comparable to full-atom values): 4172 Å² total; per-residue (Å²): 131,91,80,74,78,80,76,87,72,79,91,62,104,61,86,46,71,67,59,52,34,59,70,75,32,45,69,38,46,49,52,28,50,52,48,48,62,74,36,60,90,76,62,56,87,68,78,48,41,70,38,45,51,51,30,51,49,45,43,53,26,47,74,70,70,66,114